Protein AF-A0A485KEY6-F1 (afdb_monomer_lite)

InterPro domains:
  IPR029052 Metallo-dependent phosphatase-like [G3DSA:3.60.21.10] (79-170)
  IPR029052 Metallo-dependent phosphatase-like [SSF56300] (80-169)

Organism: NCBI:txid120398

Structure (mmCIF, N/CA/C/O backbone):
data_AF-A0A485KEY6-F1
#
_entry.id   AF-A0A485KEY6-F1
#
loop_
_atom_site.group_PDB
_atom_site.id
_atom_site.type_symbol
_atom_site.label_atom_id
_atom_site.label_alt_id
_atom_site.label_comp_id
_atom_site.label_asym_id
_atom_site.label_entity_id
_atom_site.label_seq_id
_atom_site.pdbx_PDB_ins_code
_atom_site.Cartn_x
_atom_site.Cartn_y
_atom_site.Cartn_z
_atom_site.occupancy
_atom_site.B_iso_or_equiv
_atom_site.auth_seq_id
_atom_site.auth_comp_id
_atom_site.auth_asym_id
_atom_site.auth_atom_id
_atom_site.pdbx_PDB_model_num
ATOM 1 N N . MET A 1 1 ? -12.165 11.960 -36.544 1.00 38.66 1 MET A N 1
ATOM 2 C CA . MET A 1 1 ? -10.891 12.466 -37.096 1.00 38.66 1 MET A CA 1
ATOM 3 C C . MET A 1 1 ? -9.762 11.713 -36.400 1.00 38.66 1 MET A C 1
ATOM 5 O O . MET A 1 1 ? -9.573 11.901 -35.207 1.00 38.66 1 MET A O 1
ATOM 9 N N . ARG A 1 2 ? -9.149 10.736 -37.081 1.00 31.27 2 ARG A N 1
ATOM 10 C CA . ARG A 1 2 ? -8.095 9.862 -36.533 1.00 31.27 2 ARG A CA 1
ATOM 11 C C . ARG A 1 2 ? -6.744 10.550 -36.728 1.00 31.27 2 ARG A C 1
ATOM 13 O O . ARG A 1 2 ? -6.388 10.830 -37.866 1.00 31.27 2 ARG A O 1
ATOM 20 N N . VAL A 1 3 ? -6.021 10.813 -35.644 1.00 33.34 3 VAL A N 1
ATOM 21 C CA . VAL A 1 3 ? -4.638 11.306 -35.698 1.00 33.34 3 VAL A CA 1
ATOM 22 C C . VAL A 1 3 ? -3.718 10.094 -35.591 1.00 33.34 3 VAL A C 1
ATOM 24 O O . VAL A 1 3 ? -3.725 9.396 -34.580 1.00 33.34 3 VAL A O 1
ATOM 27 N N . ILE A 1 4 ? -2.987 9.813 -36.668 1.00 35.94 4 ILE A N 1
ATOM 28 C CA . ILE A 1 4 ? -1.955 8.778 -36.735 1.00 35.94 4 ILE A CA 1
ATOM 29 C C . ILE A 1 4 ? -0.621 9.480 -36.471 1.00 35.94 4 ILE A C 1
ATOM 31 O O . ILE A 1 4 ? -0.259 10.401 -37.198 1.00 35.94 4 ILE A O 1
ATOM 35 N N . VAL A 1 5 ? 0.083 9.073 -35.417 1.00 33.62 5 VAL A N 1
ATOM 36 C CA . VAL A 1 5 ? 1.433 9.556 -35.092 1.00 33.62 5 VAL A CA 1
ATOM 37 C C . VAL A 1 5 ? 2.441 8.680 -35.844 1.00 33.62 5 VAL A C 1
ATOM 39 O O . VAL A 1 5 ? 2.410 7.463 -35.650 1.00 33.62 5 VAL A O 1
ATOM 42 N N . PRO A 1 6 ? 3.332 9.228 -36.691 1.00 37.59 6 PRO A N 1
ATOM 43 C CA . PRO A 1 6 ? 4.394 8.434 -37.283 1.00 37.59 6 PRO A CA 1
ATOM 44 C C . PRO A 1 6 ? 5.534 8.287 -36.269 1.00 37.59 6 PRO A C 1
ATOM 46 O O . PRO A 1 6 ? 6.196 9.257 -35.904 1.00 37.59 6 PRO A O 1
ATOM 49 N N . VAL A 1 7 ? 5.768 7.057 -35.815 1.00 35.97 7 VAL A N 1
ATOM 50 C CA . VAL A 1 7 ? 7.022 6.671 -35.162 1.00 35.97 7 VAL A CA 1
ATOM 51 C C . VAL A 1 7 ? 8.052 6.497 -36.275 1.00 35.97 7 VAL A C 1
ATOM 53 O O . VAL A 1 7 ? 8.013 5.516 -37.014 1.00 35.97 7 VAL A O 1
ATOM 56 N N . VAL A 1 8 ? 8.946 7.471 -36.436 1.00 33.50 8 VAL A N 1
ATOM 57 C CA . VAL A 1 8 ? 10.099 7.338 -37.331 1.00 33.50 8 VAL A CA 1
ATOM 58 C C . VAL A 1 8 ? 11.173 6.552 -36.583 1.00 33.50 8 VAL A C 1
ATOM 60 O O . VAL A 1 8 ? 11.850 7.079 -35.705 1.00 33.50 8 VAL A O 1
ATOM 63 N N . ALA A 1 9 ? 11.303 5.270 -36.917 1.00 33.88 9 ALA A N 1
ATOM 64 C CA . ALA A 1 9 ? 12.455 4.464 -36.546 1.00 33.88 9 ALA A CA 1
ATOM 65 C C . ALA A 1 9 ? 13.650 4.892 -37.414 1.00 33.88 9 ALA A C 1
ATOM 67 O O . ALA A 1 9 ? 13.646 4.679 -38.625 1.00 33.88 9 ALA A O 1
ATOM 68 N N . LEU A 1 10 ? 14.664 5.514 -36.807 1.00 30.89 10 LEU A N 1
ATOM 69 C CA . LEU A 1 10 ? 15.932 5.790 -37.477 1.00 30.89 10 LEU A CA 1
ATOM 70 C C . LEU A 1 10 ? 16.819 4.539 -37.383 1.00 30.89 10 LEU A C 1
ATOM 72 O O . LEU A 1 10 ? 17.448 4.277 -36.360 1.00 30.89 10 LEU A O 1
ATOM 76 N N . THR A 1 11 ? 16.863 3.745 -38.448 1.00 31.97 11 THR A N 1
ATOM 77 C CA . THR A 1 11 ? 17.880 2.702 -38.622 1.00 31.97 11 THR A CA 1
ATOM 78 C C . THR A 1 11 ? 19.147 3.341 -39.181 1.00 31.97 11 THR A C 1
ATOM 80 O O . THR A 1 11 ? 19.164 3.771 -40.334 1.00 31.97 11 THR A O 1
ATOM 83 N N . VAL A 1 12 ? 20.215 3.405 -38.387 1.00 35.81 12 VAL A N 1
ATOM 84 C CA . VAL A 1 12 ? 21.521 3.898 -38.845 1.00 35.81 12 VAL A CA 1
ATOM 85 C C . VAL A 1 12 ? 22.292 2.719 -39.445 1.00 35.81 12 VAL A C 1
ATOM 87 O O . VAL A 1 12 ? 22.725 1.828 -38.723 1.00 35.81 12 VAL A O 1
ATOM 90 N N . HIS A 1 13 ? 22.422 2.681 -40.770 1.00 37.69 13 HIS A N 1
ATOM 91 C CA . HIS A 1 13 ? 23.325 1.777 -41.492 1.00 37.69 13 HIS A CA 1
ATOM 92 C C . HIS A 1 13 ? 24.193 2.610 -42.438 1.00 37.69 13 HIS A C 1
ATOM 94 O O . HIS A 1 13 ? 23.788 2.877 -43.564 1.00 37.69 13 HIS A O 1
ATOM 100 N N . ALA A 1 14 ? 25.366 3.036 -41.963 1.00 33.25 14 ALA A N 1
ATOM 101 C CA . ALA A 1 14 ? 26.540 3.376 -42.773 1.00 33.25 14 ALA A CA 1
ATOM 102 C C . ALA A 1 14 ? 27.702 3.736 -41.833 1.00 33.25 14 ALA A C 1
ATOM 104 O O . ALA A 1 14 ? 27.775 4.852 -41.326 1.00 33.25 14 ALA A O 1
ATOM 105 N N . ALA A 1 15 ? 28.620 2.799 -41.593 1.00 37.09 15 ALA A N 1
ATOM 106 C CA . ALA A 1 15 ? 29.909 3.115 -40.987 1.00 37.09 15 ALA A CA 1
ATOM 107 C C . ALA A 1 15 ? 30.869 3.561 -42.101 1.00 37.09 15 ALA A C 1
ATOM 109 O O . ALA A 1 15 ? 31.624 2.759 -42.644 1.00 37.09 15 ALA A O 1
ATOM 110 N N . ALA A 1 16 ? 30.806 4.838 -42.477 1.00 38.72 16 ALA A N 1
ATOM 111 C CA . ALA A 1 16 ? 31.926 5.489 -43.146 1.00 38.72 16 ALA A CA 1
ATOM 112 C C . ALA A 1 16 ? 32.884 5.955 -42.044 1.00 38.72 16 ALA A C 1
ATOM 114 O O . ALA A 1 16 ? 32.544 6.841 -41.261 1.00 38.72 16 ALA A O 1
ATOM 115 N N . ALA A 1 17 ? 34.051 5.320 -41.940 1.00 37.69 17 ALA A N 1
ATOM 116 C CA . ALA A 1 17 ? 35.111 5.777 -41.052 1.00 37.69 17 ALA A CA 1
ATOM 117 C C . ALA A 1 17 ? 35.670 7.094 -41.613 1.00 37.69 17 ALA A C 1
ATOM 119 O O . ALA A 1 17 ? 36.508 7.096 -42.511 1.00 37.69 17 ALA A O 1
ATOM 120 N N . PHE A 1 18 ? 35.142 8.216 -41.127 1.00 40.97 18 PHE A N 1
ATOM 121 C CA . PHE A 1 18 ? 35.747 9.523 -41.335 1.00 40.97 18 PHE A CA 1
ATOM 122 C C . PHE A 1 18 ? 37.001 9.599 -40.467 1.00 40.97 18 PHE A C 1
ATOM 124 O O . PHE A 1 18 ? 36.911 9.497 -39.243 1.00 40.97 18 PHE A O 1
ATOM 131 N N . ASP A 1 19 ? 38.166 9.750 -41.103 1.00 44.72 19 ASP A N 1
ATOM 132 C CA . ASP A 1 19 ? 39.376 10.118 -40.381 1.00 44.72 19 ASP A CA 1
ATOM 133 C C . ASP A 1 19 ? 39.169 11.525 -39.826 1.00 44.72 19 ASP A C 1
ATOM 135 O O . ASP A 1 19 ? 38.934 12.499 -40.534 1.00 44.72 19 ASP A O 1
ATOM 139 N N . LEU A 1 20 ? 39.149 11.570 -38.513 1.00 47.19 20 LEU A N 1
ATOM 140 C CA . LEU A 1 20 ? 38.736 12.681 -37.686 1.00 47.19 20 LEU A CA 1
ATOM 141 C C . LEU A 1 20 ? 39.966 13.533 -37.287 1.00 47.19 20 LEU A C 1
ATOM 143 O O . LEU A 1 20 ? 39.816 14.629 -36.756 1.00 47.19 20 LEU A O 1
ATOM 147 N N . SER A 1 21 ? 41.182 13.065 -37.617 1.00 52.56 21 SER A N 1
ATOM 148 C CA . SER A 1 21 ? 42.469 13.727 -37.342 1.00 52.56 21 SER A CA 1
ATOM 149 C C . SER A 1 21 ? 42.831 14.867 -38.308 1.00 52.56 21 SER A C 1
ATOM 151 O O . SER A 1 21 ? 43.762 15.628 -38.054 1.00 52.56 21 SER A O 1
ATOM 153 N N . ILE A 1 22 ? 42.084 15.009 -39.407 1.00 55.88 22 ILE A N 1
ATOM 154 C CA . ILE A 1 22 ? 42.258 16.049 -40.442 1.00 55.88 22 ILE A CA 1
ATOM 155 C C . ILE A 1 22 ? 41.456 17.325 -40.155 1.00 55.88 22 ILE A C 1
ATOM 157 O O . ILE A 1 22 ? 41.561 18.307 -40.893 1.00 55.88 22 ILE A O 1
ATOM 161 N N . LEU A 1 23 ? 40.642 17.326 -39.100 1.00 52.72 23 LEU A N 1
ATOM 162 C CA . LEU A 1 23 ? 39.877 18.495 -38.690 1.00 52.72 23 LEU A CA 1
ATOM 163 C C . LEU A 1 23 ? 40.755 19.396 -37.804 1.00 52.72 23 LEU A C 1
ATOM 165 O O . LEU A 1 23 ? 41.418 18.898 -36.898 1.00 52.72 23 LEU A O 1
ATOM 169 N N . PRO A 1 24 ? 40.765 20.726 -38.014 1.00 53.03 24 PRO A N 1
ATOM 170 C CA . PRO A 1 24 ? 41.607 21.663 -37.260 1.00 53.03 24 PRO A CA 1
ATOM 171 C C . PRO A 1 24 ? 41.117 21.910 -35.818 1.00 53.03 24 PRO A C 1
ATOM 173 O O . PRO A 1 24 ? 41.451 22.929 -35.216 1.00 53.03 24 PRO A O 1
ATOM 176 N N . PHE A 1 25 ? 40.296 21.013 -35.273 1.00 55.03 25 PHE A N 1
ATOM 177 C CA . PHE A 1 25 ? 39.712 21.088 -33.940 1.00 55.03 25 PHE A CA 1
ATOM 178 C C . PHE A 1 25 ? 39.731 19.701 -33.291 1.00 55.03 25 PHE A C 1
ATOM 180 O O . PHE A 1 25 ? 39.456 18.701 -33.953 1.00 55.03 25 PHE A O 1
ATOM 187 N N . ASP A 1 26 ? 40.048 19.639 -31.996 1.00 61.09 26 ASP A N 1
ATOM 188 C CA . ASP A 1 26 ? 39.994 18.390 -31.240 1.00 61.09 26 ASP A CA 1
ATOM 189 C C . ASP A 1 26 ? 38.529 17.954 -31.091 1.00 61.09 26 ASP A C 1
ATOM 191 O O . ASP A 1 26 ? 37.652 18.705 -30.658 1.00 61.09 26 ASP A O 1
ATOM 195 N N . ILE A 1 27 ? 38.238 16.715 -31.463 1.00 57.12 27 ILE A N 1
ATOM 196 C CA . ILE A 1 27 ? 36.904 16.126 -31.316 1.00 57.12 27 ILE A CA 1
ATOM 197 C C . ILE A 1 27 ? 36.515 15.966 -29.864 1.00 57.12 27 ILE A C 1
ATOM 199 O O . ILE A 1 27 ? 35.332 16.080 -29.550 1.00 57.12 27 ILE A O 1
ATOM 203 N N . ASN A 1 28 ? 37.484 15.765 -28.975 1.00 56.78 28 ASN A N 1
ATOM 204 C CA . ASN A 1 28 ? 37.214 15.763 -27.549 1.00 56.78 28 ASN A CA 1
ATOM 205 C C . ASN A 1 28 ? 36.718 17.137 -27.097 1.00 56.78 28 ASN A C 1
ATOM 207 O O . ASN A 1 28 ? 35.814 17.191 -26.272 1.00 56.78 28 ASN A O 1
ATOM 211 N N . ASP A 1 29 ? 37.199 18.237 -27.683 1.00 62.00 29 ASP A N 1
ATOM 212 C CA . ASP A 1 29 ? 36.701 19.579 -27.366 1.00 62.00 29 ASP A CA 1
ATOM 213 C C . ASP A 1 29 ? 35.281 19.803 -27.885 1.00 62.00 29 ASP A C 1
ATOM 215 O O . ASP A 1 29 ? 34.453 20.371 -27.175 1.00 62.00 29 ASP A O 1
ATOM 219 N N . VAL A 1 30 ? 34.948 19.306 -29.080 1.00 59.41 30 VAL A N 1
ATOM 220 C CA . VAL A 1 30 ? 33.576 19.381 -29.614 1.00 59.41 30 VAL A CA 1
ATOM 221 C C . VAL A 1 30 ? 32.618 18.514 -28.799 1.00 59.41 30 VAL A C 1
ATOM 223 O O . VAL A 1 30 ? 31.515 18.954 -28.481 1.00 59.41 30 VAL A O 1
ATOM 226 N N . VAL A 1 31 ? 33.036 17.308 -28.414 1.00 58.28 31 VAL A N 1
ATOM 227 C CA . VAL A 1 31 ? 32.249 16.398 -27.572 1.00 58.28 31 VAL A CA 1
ATOM 228 C C . VAL A 1 31 ? 32.076 16.972 -26.167 1.00 58.28 31 VAL A C 1
ATOM 230 O O . VAL A 1 31 ? 30.961 16.970 -25.654 1.00 58.28 31 VAL A O 1
ATOM 233 N N . ASN A 1 32 ? 33.126 17.535 -25.565 1.00 62.12 32 ASN A N 1
ATOM 234 C CA . ASN A 1 32 ? 33.062 18.172 -24.248 1.00 62.12 32 ASN A CA 1
ATOM 235 C C . ASN A 1 32 ? 32.242 19.468 -24.276 1.00 62.12 32 ASN A C 1
ATOM 237 O O . ASN A 1 32 ? 31.491 19.741 -23.338 1.00 62.12 32 ASN A O 1
ATOM 241 N N . TRP A 1 33 ? 32.332 20.253 -25.352 1.00 61.84 33 TRP A N 1
ATOM 242 C CA . TRP A 1 33 ? 31.506 21.442 -25.552 1.00 61.84 33 TRP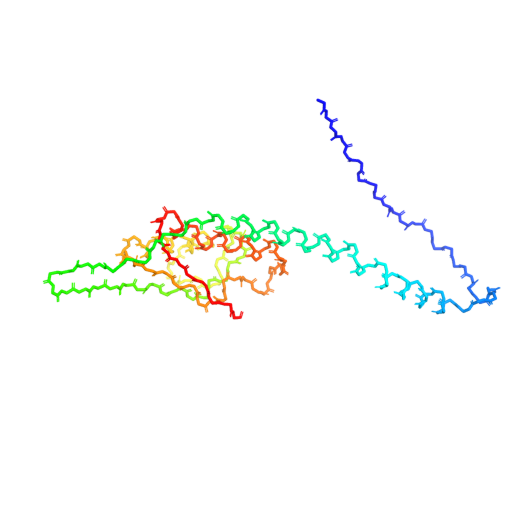 A CA 1
ATOM 243 C C . TRP A 1 33 ? 30.036 21.074 -25.749 1.00 61.84 33 TRP A C 1
ATOM 245 O O . TRP A 1 33 ? 29.181 21.682 -25.110 1.00 61.84 33 TRP A O 1
ATOM 255 N N . LEU A 1 34 ? 29.735 20.051 -26.555 1.00 57.41 34 LEU A N 1
ATOM 256 C CA . LEU A 1 34 ? 28.377 19.529 -26.714 1.00 57.41 34 LEU A CA 1
ATOM 257 C C . LEU A 1 34 ? 27.854 18.987 -25.382 1.00 57.41 34 LEU A C 1
ATOM 259 O O . LEU A 1 34 ? 26.786 19.409 -24.955 1.00 57.41 34 LEU A O 1
ATOM 263 N N . ALA A 1 35 ? 28.609 18.147 -24.674 1.00 57.94 35 ALA A N 1
ATOM 264 C CA . ALA A 1 35 ? 28.226 17.632 -23.359 1.00 57.94 35 ALA A CA 1
ATOM 265 C C . ALA A 1 35 ? 27.982 18.768 -22.347 1.00 57.94 35 ALA A C 1
ATOM 267 O O . ALA A 1 35 ? 26.980 18.762 -21.634 1.00 57.94 35 ALA A O 1
ATOM 268 N N . GLY A 1 36 ? 28.839 19.792 -22.331 1.00 60.84 36 GLY A N 1
ATOM 269 C CA . GLY A 1 36 ? 28.680 20.978 -21.487 1.00 60.84 36 GLY A CA 1
ATOM 270 C C . GLY A 1 36 ? 27.517 21.889 -21.901 1.00 60.84 36 GLY A C 1
ATOM 271 O O . GLY A 1 36 ? 26.900 22.522 -21.043 1.00 60.84 36 GLY A O 1
ATOM 272 N N . ALA A 1 37 ? 27.192 21.960 -23.193 1.00 60.12 37 ALA A N 1
ATOM 273 C CA . ALA A 1 37 ? 26.069 22.729 -23.725 1.00 60.12 37 ALA A CA 1
ATOM 274 C C . ALA A 1 37 ? 24.729 22.018 -23.487 1.00 60.12 37 ALA A C 1
ATOM 276 O O . ALA A 1 37 ? 23.782 22.671 -23.050 1.00 60.12 37 ALA A O 1
ATOM 277 N N . PHE A 1 38 ? 24.665 20.694 -23.673 1.00 54.41 38 PHE A N 1
ATOM 278 C CA . PHE A 1 38 ? 23.521 19.862 -23.289 1.00 54.41 38 PHE A CA 1
ATOM 279 C C . PHE A 1 38 ? 23.292 19.935 -21.780 1.00 54.41 38 PHE A C 1
ATOM 281 O O . PHE A 1 38 ? 22.189 20.271 -21.361 1.00 54.41 38 PHE A O 1
ATOM 288 N N . HIS A 1 39 ? 24.345 19.825 -20.962 1.00 53.94 39 HIS A N 1
ATOM 289 C CA . HIS A 1 39 ? 24.223 19.981 -19.512 1.00 53.94 39 HIS A CA 1
ATOM 290 C C . HIS A 1 39 ? 23.667 21.360 -19.105 1.00 53.94 39 HIS A C 1
ATOM 292 O O . HIS A 1 39 ? 22.917 21.452 -18.137 1.00 53.94 39 HIS A O 1
ATOM 298 N N . LYS A 1 40 ? 23.976 22.435 -19.845 1.00 55.06 40 LYS A N 1
ATOM 299 C CA . LYS A 1 40 ? 23.473 23.795 -19.565 1.00 55.06 40 LYS A CA 1
ATOM 300 C C . LYS A 1 40 ? 22.057 24.060 -20.094 1.00 55.06 40 LYS A C 1
ATOM 302 O O . LYS A 1 40 ? 21.324 24.816 -19.456 1.00 55.06 40 LYS A O 1
ATOM 307 N N . LEU A 1 41 ? 21.661 23.469 -21.224 1.00 53.38 41 LEU A N 1
ATOM 308 C CA . LEU A 1 41 ? 20.317 23.640 -21.801 1.00 53.38 41 LEU A CA 1
ATOM 309 C C . LEU A 1 41 ? 19.272 22.703 -21.173 1.00 53.38 41 LEU A C 1
ATOM 311 O O . LEU A 1 41 ? 18.102 23.073 -21.077 1.00 53.38 41 LEU A O 1
ATOM 315 N N . GLU A 1 42 ? 19.683 21.520 -20.712 1.00 53.84 42 GLU A N 1
ATOM 316 C CA . GLU A 1 42 ? 18.805 20.513 -20.100 1.00 53.84 42 GLU A CA 1
ATOM 317 C C . GLU A 1 42 ? 18.330 20.882 -18.683 1.00 53.84 42 GLU A C 1
ATOM 319 O O . GLU A 1 42 ? 17.450 20.222 -18.143 1.00 53.84 42 GLU A O 1
ATOM 324 N N . LEU A 1 43 ? 18.829 21.960 -18.070 1.00 59.25 43 LEU A N 1
ATOM 325 C CA . LEU A 1 43 ? 18.570 22.243 -16.652 1.00 59.25 43 LEU A CA 1
ATOM 326 C C . LEU A 1 43 ? 17.443 23.242 -16.321 1.00 59.25 43 LEU A C 1
ATOM 328 O O . LEU A 1 43 ? 16.885 23.121 -15.238 1.00 59.25 43 LEU A O 1
ATOM 332 N N . PRO A 1 44 ? 17.032 24.215 -17.153 1.00 66.19 44 PRO A N 1
ATOM 333 C CA . PRO A 1 44 ? 15.930 25.106 -16.756 1.00 66.19 44 PRO A CA 1
ATOM 334 C C . PRO A 1 44 ? 14.561 24.622 -17.240 1.00 66.19 44 PRO A C 1
ATOM 336 O O . PRO A 1 44 ? 13.597 24.597 -16.481 1.00 66.19 44 PRO A O 1
ATOM 339 N N . VAL A 1 45 ? 14.450 24.243 -18.516 1.00 74.69 45 VAL A N 1
ATOM 340 C CA . VAL A 1 45 ? 13.153 23.935 -19.147 1.00 74.69 45 VAL A CA 1
ATOM 341 C C . VAL A 1 45 ? 12.598 22.604 -18.644 1.00 74.69 45 VAL A C 1
ATOM 343 O O . VAL A 1 45 ? 11.416 22.521 -18.313 1.00 74.69 45 VAL A O 1
ATOM 346 N N . ILE A 1 46 ? 13.455 21.586 -18.533 1.00 71.56 46 ILE A N 1
ATOM 347 C CA . ILE A 1 46 ? 13.078 20.264 -18.019 1.00 71.56 46 ILE A CA 1
ATOM 348 C C . ILE A 1 46 ? 12.701 20.363 -16.538 1.00 71.56 46 ILE A C 1
ATOM 350 O O . ILE A 1 46 ? 11.640 19.874 -16.159 1.00 71.56 46 ILE A O 1
ATOM 354 N N . ASN A 1 47 ? 13.490 21.069 -15.722 1.00 76.31 47 ASN A N 1
ATOM 355 C CA . ASN A 1 47 ? 13.169 21.268 -14.305 1.00 76.31 47 ASN A CA 1
ATOM 356 C C . ASN A 1 47 ? 11.862 22.047 -14.116 1.00 76.31 47 ASN A C 1
ATOM 358 O O . ASN A 1 47 ? 11.006 21.609 -13.357 1.00 76.31 47 ASN A O 1
ATOM 362 N N . ASN A 1 48 ? 11.633 23.121 -14.879 1.00 80.31 48 ASN A N 1
ATOM 363 C CA . ASN A 1 48 ? 10.361 23.849 -14.838 1.00 80.31 48 ASN A CA 1
ATOM 364 C C . ASN A 1 48 ? 9.166 22.967 -15.239 1.00 80.31 48 ASN A C 1
ATOM 366 O O . ASN A 1 48 ? 8.081 23.085 -14.664 1.00 80.31 48 ASN A O 1
ATOM 370 N N . TYR A 1 49 ? 9.347 22.078 -16.219 1.00 77.06 49 TYR A N 1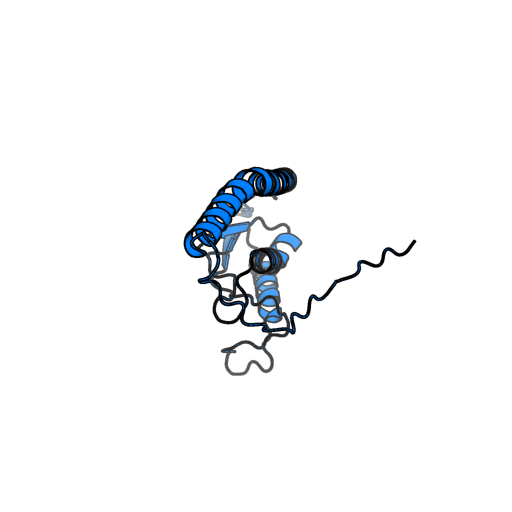
ATOM 371 C CA . TYR A 1 49 ? 8.314 21.127 -16.621 1.00 77.06 49 TYR A CA 1
ATOM 372 C C . TYR A 1 49 ? 8.032 20.093 -15.522 1.00 77.06 49 TYR A C 1
ATOM 374 O O . TYR A 1 49 ? 6.866 19.862 -15.188 1.00 77.06 49 TYR A O 1
ATOM 382 N N . ILE A 1 50 ? 9.079 19.505 -14.934 1.00 76.50 50 ILE A N 1
ATOM 383 C CA . ILE A 1 50 ? 8.972 18.553 -13.820 1.00 76.50 50 ILE A CA 1
ATOM 384 C C . ILE A 1 50 ? 8.283 19.220 -12.628 1.00 76.50 50 ILE A C 1
ATOM 386 O O . ILE A 1 50 ? 7.281 18.698 -12.143 1.00 76.50 50 ILE A O 1
ATOM 390 N N . ASP A 1 51 ? 8.731 20.406 -12.221 1.00 83.25 51 ASP A N 1
ATOM 391 C CA . ASP A 1 51 ? 8.139 21.174 -11.124 1.00 83.25 51 ASP A CA 1
ATOM 392 C C . ASP A 1 51 ? 6.665 21.482 -11.378 1.00 83.25 51 ASP A C 1
ATOM 394 O O . ASP A 1 51 ? 5.836 21.367 -10.474 1.00 83.25 51 ASP A O 1
ATOM 398 N N . GLY A 1 52 ? 6.311 21.843 -12.615 1.00 84.44 52 GLY A N 1
ATOM 399 C CA . GLY A 1 52 ? 4.924 22.056 -13.015 1.00 84.44 52 GLY A CA 1
ATOM 400 C C . GLY A 1 52 ? 4.073 20.796 -12.842 1.00 84.44 52 GLY A C 1
ATOM 401 O O . GLY A 1 52 ? 2.973 20.862 -12.288 1.00 84.44 52 GLY A O 1
ATOM 402 N N . LYS A 1 53 ? 4.588 19.633 -13.261 1.00 80.50 53 LYS A N 1
ATOM 403 C CA . LYS A 1 53 ? 3.904 18.339 -13.106 1.00 80.50 53 LYS A CA 1
ATOM 404 C C . LYS A 1 53 ? 3.780 17.919 -11.645 1.00 80.50 53 LYS A C 1
ATOM 406 O O . LYS A 1 53 ? 2.695 17.506 -11.237 1.00 80.50 53 LYS A O 1
ATOM 411 N N . VAL A 1 54 ? 4.841 18.074 -10.855 1.00 80.38 54 VAL A N 1
ATOM 412 C CA . VAL A 1 54 ? 4.838 17.768 -9.418 1.00 80.38 54 VAL A CA 1
ATOM 413 C C . VAL A 1 54 ? 3.859 18.680 -8.685 1.00 80.38 54 VAL A C 1
ATOM 415 O O . VAL A 1 54 ? 3.013 18.184 -7.947 1.00 80.38 54 VAL A O 1
ATOM 418 N N . LYS A 1 55 ? 3.883 19.996 -8.931 1.00 87.31 55 LYS A N 1
ATOM 419 C CA . LYS A 1 55 ? 2.923 20.939 -8.331 1.00 87.31 55 LYS A CA 1
ATOM 420 C C . LYS A 1 55 ? 1.483 20.588 -8.686 1.00 87.31 55 LYS A C 1
ATOM 422 O O . LYS A 1 55 ? 0.636 20.591 -7.799 1.00 87.31 55 LYS A O 1
ATOM 427 N N . ALA A 1 56 ? 1.203 20.248 -9.944 1.00 83.62 56 ALA A N 1
ATOM 428 C CA . ALA A 1 56 ? -0.131 19.811 -10.349 1.00 83.62 56 ALA A CA 1
ATOM 429 C C . ALA A 1 56 ? -0.564 18.537 -9.599 1.00 83.62 56 ALA A C 1
ATOM 431 O O . ALA A 1 56 ? -1.661 18.496 -9.046 1.00 83.62 56 ALA A O 1
ATOM 432 N N . ALA A 1 57 ? 0.314 17.534 -9.502 1.00 76.75 57 ALA A N 1
ATOM 433 C CA . ALA A 1 57 ? 0.043 16.310 -8.749 1.00 76.75 57 ALA A CA 1
ATOM 434 C C . ALA A 1 57 ? -0.174 16.577 -7.246 1.00 76.75 57 ALA A C 1
ATOM 436 O O . ALA A 1 57 ? -1.078 15.995 -6.644 1.00 76.75 57 ALA A O 1
ATOM 437 N N . LEU A 1 58 ? 0.598 17.487 -6.642 1.00 80.00 58 LEU A N 1
ATOM 438 C CA . LEU A 1 58 ? 0.429 17.910 -5.248 1.00 80.00 58 LEU A CA 1
ATOM 439 C C . LEU A 1 58 ? -0.911 18.621 -5.028 1.00 80.00 58 LEU A C 1
ATOM 441 O O . LEU A 1 58 ? -1.579 18.350 -4.033 1.00 80.00 58 LEU A O 1
ATOM 445 N N . VAL A 1 59 ? -1.332 19.485 -5.957 1.00 89.62 59 VAL A N 1
ATOM 446 C CA . VAL A 1 59 ? -2.637 20.165 -5.901 1.00 89.62 59 VAL A CA 1
ATOM 447 C C . VAL A 1 59 ? -3.783 19.159 -5.975 1.00 89.62 59 VAL A C 1
ATOM 449 O O . VAL A 1 59 ? -4.715 19.252 -5.178 1.00 89.62 59 VAL A O 1
ATOM 452 N N . GLU A 1 60 ? -3.721 18.175 -6.874 1.00 82.88 60 GLU A N 1
ATOM 453 C CA . GLU A 1 60 ? -4.738 17.116 -6.926 1.00 82.88 60 GLU A CA 1
ATOM 454 C C . GLU A 1 60 ? -4.714 16.248 -5.661 1.00 82.88 60 GLU A C 1
ATOM 456 O O . GLU A 1 60 ? -5.762 15.969 -5.079 1.00 82.88 60 GLU A O 1
ATOM 461 N N . THR A 1 61 ? -3.525 15.906 -5.160 1.00 79.56 61 THR A N 1
ATOM 462 C CA . THR A 1 61 ? -3.363 15.145 -3.910 1.00 79.56 61 THR A CA 1
ATOM 463 C C . THR A 1 61 ? -3.932 15.898 -2.705 1.00 79.56 61 THR A C 1
ATOM 465 O O . THR A 1 61 ? -4.540 15.289 -1.826 1.00 79.56 61 THR A O 1
ATOM 468 N N . ALA A 1 62 ? -3.792 17.225 -2.658 1.00 84.00 62 ALA A N 1
ATOM 469 C CA . ALA A 1 62 ? -4.336 18.059 -1.587 1.00 84.00 62 ALA A CA 1
ATOM 470 C C . ALA A 1 62 ? -5.876 18.073 -1.558 1.00 84.00 62 ALA A C 1
ATOM 472 O O . ALA A 1 62 ? -6.466 18.320 -0.507 1.00 84.00 62 ALA A O 1
ATOM 473 N N . LYS A 1 63 ? -6.540 17.768 -2.683 1.00 86.50 63 LYS A N 1
ATOM 474 C CA . LYS A 1 63 ? -8.005 17.624 -2.748 1.00 86.50 63 LYS A CA 1
ATOM 475 C C . LYS A 1 63 ? -8.494 16.284 -2.194 1.00 86.50 63 LYS A C 1
ATOM 477 O O . LYS A 1 63 ? -9.692 16.145 -1.936 1.00 86.50 63 LYS A O 1
ATOM 482 N N . ILE A 1 64 ? -7.608 15.300 -2.010 1.00 80.56 64 ILE A N 1
ATOM 483 C CA . ILE A 1 64 ? -7.973 13.976 -1.499 1.00 80.56 64 ILE A CA 1
ATOM 484 C C . ILE A 1 64 ? -8.448 14.113 -0.051 1.00 80.56 64 ILE A C 1
ATOM 486 O O . ILE A 1 64 ? -7.667 14.352 0.873 1.00 80.56 64 ILE A O 1
ATOM 490 N N . LYS A 1 65 ? -9.751 13.911 0.161 1.00 81.94 65 LYS A N 1
ATOM 491 C CA . LYS A 1 65 ? -10.337 13.824 1.499 1.00 81.94 65 LYS A CA 1
ATOM 492 C C . LYS A 1 65 ? -10.042 12.450 2.087 1.00 81.94 65 LYS A C 1
ATOM 494 O O . LYS A 1 65 ? -10.667 11.463 1.710 1.00 81.94 65 LYS A O 1
ATOM 499 N N . ARG A 1 66 ? -9.095 12.392 3.023 1.00 77.44 66 ARG A N 1
ATOM 500 C CA . ARG A 1 66 ? -8.812 11.176 3.794 1.00 77.44 66 ARG A CA 1
ATOM 501 C C . ARG A 1 66 ? -9.864 10.997 4.887 1.00 77.44 66 ARG A C 1
ATOM 503 O O . ARG A 1 66 ? -10.282 11.973 5.510 1.00 77.44 66 ARG A O 1
ATOM 510 N N . ALA A 1 67 ? -10.293 9.757 5.114 1.00 81.94 67 ALA A N 1
ATOM 511 C CA . ALA A 1 67 ? -11.183 9.446 6.224 1.00 81.94 67 ALA A CA 1
ATOM 512 C C . ALA A 1 67 ? -10.497 9.822 7.555 1.00 81.94 67 ALA A C 1
ATOM 514 O O . ALA A 1 67 ? -9.307 9.542 7.722 1.00 81.94 67 ALA A O 1
ATOM 515 N N . PRO A 1 68 ? -11.201 10.481 8.493 1.00 86.12 68 PRO A N 1
ATOM 516 C CA . PRO A 1 68 ? -10.613 10.844 9.774 1.00 86.12 68 PRO A CA 1
ATOM 517 C C . PRO A 1 68 ? -10.342 9.587 10.604 1.00 86.12 68 PRO A C 1
ATOM 519 O O . PRO A 1 68 ? -11.119 8.630 10.562 1.00 86.12 68 PRO A O 1
ATOM 522 N N . LEU A 1 69 ? -9.275 9.615 11.404 1.00 89.94 69 LEU A N 1
ATOM 523 C CA . LEU A 1 69 ? -9.022 8.576 12.398 1.00 89.94 69 LEU A CA 1
ATOM 524 C C . LEU A 1 69 ? -10.121 8.631 13.462 1.00 89.94 69 LEU A C 1
ATOM 526 O O . LEU A 1 69 ? -10.382 9.686 14.045 1.00 89.94 69 LEU A O 1
ATOM 530 N N . LYS A 1 70 ? -10.782 7.498 13.698 1.00 89.81 70 LYS A N 1
ATOM 531 C CA . LYS A 1 70 ? -11.850 7.374 14.691 1.00 89.81 70 LYS A CA 1
ATOM 532 C C . LYS A 1 70 ? -11.504 6.266 15.669 1.00 89.81 70 LYS A C 1
ATOM 534 O O . LYS A 1 70 ? -11.192 5.154 15.266 1.00 89.81 70 LYS A O 1
ATOM 539 N N . VAL A 1 71 ? -11.598 6.576 16.955 1.00 92.94 71 VAL A N 1
ATOM 540 C CA . VAL A 1 71 ? -11.482 5.584 18.024 1.00 92.94 71 VAL A CA 1
ATOM 541 C C . VAL A 1 71 ? -12.842 4.932 18.245 1.00 92.94 71 VAL A C 1
ATOM 543 O O . VAL A 1 71 ? -13.858 5.628 18.329 1.00 92.94 71 VAL A O 1
ATOM 546 N N . ARG A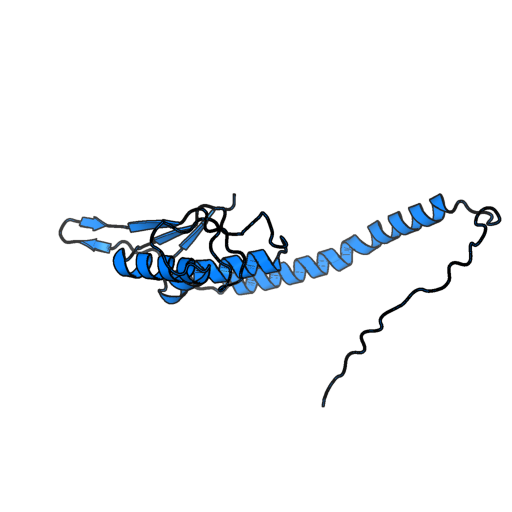 1 72 ? -12.877 3.600 18.346 1.00 91.94 72 ARG A N 1
ATOM 547 C CA . ARG A 1 72 ? -14.111 2.864 18.638 1.00 91.94 72 ARG A CA 1
ATOM 548 C C . ARG A 1 72 ? -14.392 2.897 20.131 1.00 91.94 72 ARG A C 1
ATOM 550 O O . ARG A 1 72 ? -13.514 2.621 20.943 1.00 91.94 72 ARG A O 1
ATOM 557 N N . GLN A 1 73 ? -15.636 3.192 20.486 1.00 94.38 73 GLN A N 1
ATOM 558 C CA . GLN A 1 73 ? -16.117 3.036 21.854 1.00 94.38 73 GLN A CA 1
ATOM 559 C C . GLN A 1 73 ? -16.579 1.591 22.073 1.00 94.38 73 GLN A C 1
ATOM 561 O O . GLN A 1 73 ? -17.179 0.972 21.195 1.00 94.38 73 GLN A O 1
ATOM 566 N N . THR A 1 74 ? -16.276 1.052 23.243 1.00 90.88 74 THR A N 1
ATOM 567 C CA . THR A 1 74 ? -16.594 -0.306 23.696 1.00 90.88 74 THR A CA 1
ATOM 568 C C . THR A 1 74 ? -17.292 -0.229 25.053 1.00 90.88 74 THR A C 1
ATOM 570 O O . THR A 1 74 ? -17.286 0.819 25.697 1.00 90.88 74 THR A O 1
ATOM 573 N N . ALA A 1 75 ? -17.863 -1.340 25.522 1.00 91.75 75 ALA A N 1
ATOM 574 C CA . ALA A 1 75 ? -18.536 -1.383 26.823 1.00 91.75 75 ALA A CA 1
ATOM 575 C C . ALA A 1 75 ? -17.615 -1.023 28.008 1.00 91.75 75 ALA A C 1
ATOM 577 O O . ALA A 1 75 ? -18.099 -0.570 29.039 1.00 91.75 75 ALA A O 1
ATOM 578 N N . THR A 1 76 ? -16.299 -1.208 27.864 1.00 94.19 76 THR A N 1
ATOM 579 C CA . THR A 1 76 ? -15.307 -1.007 28.932 1.00 94.19 76 THR A CA 1
ATOM 580 C C . THR A 1 76 ? -14.366 0.173 28.677 1.00 94.19 76 THR A C 1
ATOM 582 O O . THR A 1 76 ? -13.386 0.332 29.400 1.00 94.19 76 THR A O 1
ATOM 585 N N . GLY A 1 77 ? -14.615 0.990 27.648 1.00 94.62 77 GLY A N 1
ATOM 586 C CA . GLY A 1 77 ? -13.765 2.131 27.300 1.00 94.62 77 GLY A CA 1
ATOM 587 C C . GLY A 1 77 ? -13.552 2.280 25.799 1.00 94.62 77 GLY A C 1
ATOM 588 O O . GLY A 1 77 ? -14.420 1.947 25.000 1.00 94.62 77 GLY A O 1
ATOM 589 N N . SER A 1 78 ? -12.388 2.769 25.392 1.00 95.94 78 SER A N 1
ATOM 590 C CA . SER A 1 78 ? -12.041 3.007 23.988 1.00 95.94 78 SER A CA 1
ATOM 591 C C . SER A 1 78 ? -11.061 1.959 23.458 1.00 95.94 78 SER A C 1
ATOM 593 O O . SER A 1 78 ? -10.156 1.541 24.175 1.00 95.94 78 SER A O 1
ATOM 595 N N . ALA A 1 79 ? -11.210 1.563 22.194 1.00 94.75 79 ALA A N 1
ATOM 596 C CA . ALA A 1 79 ? -10.304 0.648 21.507 1.00 94.75 79 ALA A CA 1
ATOM 597 C C . ALA A 1 79 ? -9.931 1.183 20.119 1.00 94.75 79 ALA A C 1
ATOM 599 O O . ALA A 1 79 ? -10.756 1.763 19.410 1.00 94.75 79 ALA A O 1
ATOM 600 N N . PHE A 1 80 ? -8.682 0.948 19.723 1.00 95.75 80 PHE A N 1
ATOM 601 C CA . PHE A 1 80 ? -8.160 1.296 18.408 1.00 95.75 80 PHE A CA 1
ATOM 602 C C . PHE A 1 80 ? -7.252 0.168 17.922 1.00 95.75 80 PHE A C 1
ATOM 604 O O . PHE A 1 80 ? -6.336 -0.241 18.635 1.00 95.75 80 PHE A O 1
ATOM 611 N N . ARG A 1 81 ? -7.532 -0.375 16.738 1.00 96.50 81 ARG A N 1
ATOM 612 C CA . ARG A 1 81 ? -6.790 -1.496 16.156 1.00 96.50 81 ARG A CA 1
ATOM 613 C C . ARG A 1 81 ? -5.996 -1.038 14.943 1.00 96.50 81 ARG A C 1
ATOM 615 O O . ARG A 1 81 ? -6.576 -0.541 13.982 1.00 96.50 81 ARG A O 1
ATOM 622 N N . ILE A 1 82 ? -4.694 -1.297 14.975 1.00 97.44 82 ILE A N 1
ATOM 623 C CA . ILE A 1 82 ? -3.784 -1.062 13.856 1.00 97.44 82 ILE A CA 1
ATOM 624 C C . ILE A 1 82 ? -3.433 -2.413 13.233 1.00 97.44 82 ILE A C 1
ATOM 626 O O . ILE A 1 82 ? -3.010 -3.321 13.946 1.00 97.44 82 ILE A O 1
ATOM 630 N N . LEU A 1 83 ? -3.622 -2.549 11.922 1.00 97.81 83 LEU A N 1
ATOM 631 C CA . LEU A 1 83 ? -3.119 -3.681 11.145 1.00 97.81 83 LEU A CA 1
ATOM 632 C C . LEU A 1 83 ? -1.817 -3.267 10.458 1.00 97.81 83 LEU A C 1
ATOM 634 O O . LEU A 1 83 ? -1.810 -2.346 9.645 1.00 97.81 83 LEU A O 1
ATOM 638 N N . GLN A 1 84 ? -0.725 -3.947 10.787 1.00 97.44 84 GLN A N 1
ATOM 639 C CA . GLN A 1 84 ? 0.571 -3.746 10.152 1.00 97.44 84 GLN A CA 1
ATOM 640 C C . GLN A 1 84 ? 0.762 -4.766 9.026 1.00 97.44 84 GLN A C 1
ATOM 642 O O . GLN A 1 84 ? 0.533 -5.955 9.242 1.00 97.44 84 GLN A O 1
ATOM 647 N N . ILE A 1 85 ? 1.180 -4.307 7.845 1.00 97.12 85 ILE A N 1
ATOM 648 C CA . ILE A 1 85 ? 1.410 -5.150 6.667 1.00 97.12 85 ILE A CA 1
ATOM 649 C C . ILE A 1 85 ? 2.830 -4.887 6.128 1.00 97.12 85 ILE A C 1
ATOM 651 O O . ILE A 1 85 ? 3.054 -3.868 5.469 1.00 97.12 85 ILE A O 1
ATOM 655 N N . PRO A 1 86 ? 3.798 -5.763 6.443 1.00 95.06 86 PRO A N 1
ATOM 656 C CA . PRO A 1 86 ? 5.169 -5.679 5.941 1.00 95.06 86 PRO A CA 1
ATOM 657 C C . PRO A 1 86 ? 5.352 -6.386 4.583 1.00 95.06 86 PRO A C 1
ATOM 659 O O . PRO A 1 86 ? 4.575 -7.277 4.244 1.00 95.06 86 PRO A O 1
ATOM 662 N N . ASP A 1 87 ? 6.381 -5.966 3.843 1.00 93.50 87 ASP A N 1
ATOM 663 C CA . ASP A 1 87 ? 7.165 -6.776 2.894 1.00 93.50 87 ASP A CA 1
ATOM 664 C C . ASP A 1 87 ? 6.352 -7.611 1.889 1.00 93.50 87 ASP A C 1
ATOM 666 O O . ASP A 1 87 ? 6.508 -8.826 1.769 1.00 93.50 87 ASP A O 1
ATOM 670 N N . LEU A 1 88 ? 5.436 -6.964 1.161 1.00 93.06 88 LEU A N 1
ATOM 671 C CA . LEU A 1 88 ? 4.599 -7.667 0.186 1.00 93.06 88 LEU A CA 1
ATOM 672 C C . LEU A 1 88 ? 5.341 -7.996 -1.117 1.00 93.06 88 LEU A C 1
ATOM 674 O O . LEU A 1 88 ? 5.033 -9.013 -1.723 1.00 93.06 88 LEU A O 1
ATOM 678 N N . HIS A 1 89 ? 6.288 -7.168 -1.564 1.00 94.06 89 HIS A N 1
ATOM 679 C CA . HIS A 1 89 ? 7.004 -7.357 -2.835 1.00 94.06 89 HIS A CA 1
ATOM 680 C C . HIS A 1 89 ? 6.092 -7.598 -4.061 1.00 94.06 89 HIS A C 1
ATOM 682 O O . HIS A 1 89 ? 6.204 -8.596 -4.769 1.00 94.06 89 HIS A O 1
ATOM 688 N N . PHE A 1 90 ? 5.186 -6.665 -4.365 1.00 94.19 90 PHE A N 1
ATOM 689 C CA . PHE A 1 90 ? 4.372 -6.730 -5.584 1.00 94.19 90 PHE A CA 1
ATOM 690 C C . PHE A 1 90 ? 5.211 -6.521 -6.850 1.00 94.19 90 PHE A C 1
ATOM 692 O O . PHE A 1 90 ? 5.892 -5.499 -7.007 1.00 94.19 90 PHE A O 1
ATOM 699 N N . SER A 1 91 ? 5.057 -7.436 -7.807 1.00 92.88 91 SER A N 1
ATOM 700 C CA . SER A 1 91 ? 5.584 -7.342 -9.170 1.00 92.88 91 SER A CA 1
ATOM 701 C C . SER A 1 91 ? 4.652 -6.624 -10.152 1.00 92.88 91 SER A C 1
ATOM 703 O O . SER A 1 91 ? 5.045 -6.336 -11.284 1.00 92.88 91 SER A O 1
ATOM 705 N N . ASN A 1 92 ? 3.423 -6.310 -9.723 1.00 92.25 92 ASN A N 1
ATOM 706 C CA . ASN A 1 92 ? 2.338 -5.751 -10.535 1.00 92.25 92 ASN A CA 1
ATOM 707 C C . ASN A 1 92 ? 1.871 -6.670 -11.678 1.00 92.25 92 ASN A C 1
ATOM 709 O O . ASN A 1 92 ? 1.313 -6.185 -12.680 1.00 92.25 92 ASN A O 1
ATOM 713 N N . ASN A 1 93 ? 2.072 -7.977 -11.516 1.00 92.94 93 ASN A N 1
ATOM 714 C CA . ASN A 1 93 ? 1.564 -9.028 -12.383 1.00 92.94 93 ASN A CA 1
ATOM 715 C C . ASN A 1 93 ? 0.689 -9.981 -11.546 1.00 92.94 93 ASN A C 1
ATOM 717 O O . ASN A 1 93 ? 1.223 -10.863 -10.878 1.00 92.94 93 ASN A O 1
ATOM 721 N N . PRO A 1 94 ? -0.651 -9.876 -11.622 1.00 92.56 94 PRO A N 1
ATOM 722 C CA . PRO A 1 94 ? -1.552 -10.643 -10.760 1.00 92.56 94 PRO A CA 1
ATOM 723 C C . PRO A 1 94 ? -1.459 -12.161 -10.960 1.00 92.56 94 PRO A C 1
ATOM 725 O O . PRO A 1 94 ? -1.810 -12.905 -10.052 1.00 92.56 94 PRO A O 1
ATOM 728 N N . ASN A 1 95 ? -0.968 -12.612 -12.120 1.00 93.88 95 ASN A N 1
ATOM 729 C CA . ASN A 1 95 ? -0.814 -14.028 -12.461 1.00 93.88 95 ASN A CA 1
ATOM 730 C C . ASN A 1 95 ? 0.601 -14.552 -12.166 1.00 93.88 95 ASN A C 1
ATOM 732 O O . ASN A 1 95 ? 0.939 -15.664 -12.564 1.00 93.88 95 ASN A O 1
ATOM 736 N N . LYS A 1 96 ? 1.471 -13.742 -11.548 1.00 91.94 96 LYS A N 1
ATOM 737 C CA . LYS A 1 96 ? 2.821 -14.167 -11.186 1.00 91.94 96 LYS A CA 1
ATOM 738 C C . LYS A 1 96 ? 2.736 -15.230 -10.098 1.00 91.94 96 LYS A C 1
ATOM 740 O O . LYS A 1 96 ? 2.172 -14.973 -9.038 1.00 91.94 96 LYS A O 1
ATOM 745 N N . ASP A 1 97 ? 3.320 -16.393 -10.366 1.00 91.56 97 ASP A N 1
ATOM 746 C CA . ASP A 1 97 ? 3.435 -17.462 -9.379 1.00 91.56 97 ASP A CA 1
ATOM 747 C C . ASP A 1 97 ? 4.290 -17.029 -8.186 1.00 91.56 97 ASP A C 1
ATOM 749 O O . ASP A 1 97 ? 5.335 -16.388 -8.351 1.00 91.56 97 ASP A O 1
ATOM 753 N N . CYS A 1 98 ? 3.846 -17.411 -6.991 1.00 87.88 98 CYS A N 1
ATOM 754 C CA . CYS A 1 98 ? 4.594 -17.206 -5.756 1.00 87.88 98 CYS A CA 1
ATOM 755 C C . CYS A 1 98 ? 5.902 -18.009 -5.778 1.00 87.88 98 CYS A C 1
ATOM 757 O O . CYS A 1 98 ? 5.905 -19.172 -6.184 1.00 87.88 98 CYS A O 1
ATOM 759 N N . LEU A 1 99 ? 6.994 -17.410 -5.293 1.00 83.38 99 LEU A N 1
ATOM 760 C CA . LEU A 1 99 ? 8.310 -18.057 -5.277 1.00 83.38 99 LEU A CA 1
ATOM 761 C C . LEU A 1 99 ? 8.391 -19.197 -4.246 1.00 83.38 99 LEU A C 1
ATOM 763 O O . LEU A 1 99 ? 8.950 -20.240 -4.559 1.00 83.38 99 LEU A O 1
ATOM 767 N N . ASP A 1 100 ? 7.734 -19.047 -3.088 1.00 82.25 100 ASP A N 1
ATOM 768 C CA . ASP A 1 100 ? 7.815 -19.997 -1.968 1.00 82.25 100 ASP A CA 1
ATOM 769 C C . ASP A 1 100 ? 6.443 -20.234 -1.316 1.00 82.25 100 ASP A C 1
ATOM 771 O O . ASP A 1 100 ? 6.190 -19.888 -0.159 1.00 82.25 100 ASP A O 1
ATOM 775 N N . LYS A 1 101 ? 5.494 -20.791 -2.079 1.00 83.62 101 LYS A N 1
ATOM 776 C CA . LYS A 1 101 ? 4.153 -21.061 -1.538 1.00 83.62 101 LYS A CA 1
ATOM 777 C C . LYS A 1 101 ? 4.200 -22.122 -0.420 1.00 83.62 101 LYS A C 1
ATOM 779 O O . LYS A 1 101 ? 4.920 -23.112 -0.568 1.00 83.62 101 LYS A O 1
ATOM 784 N N . PRO A 1 102 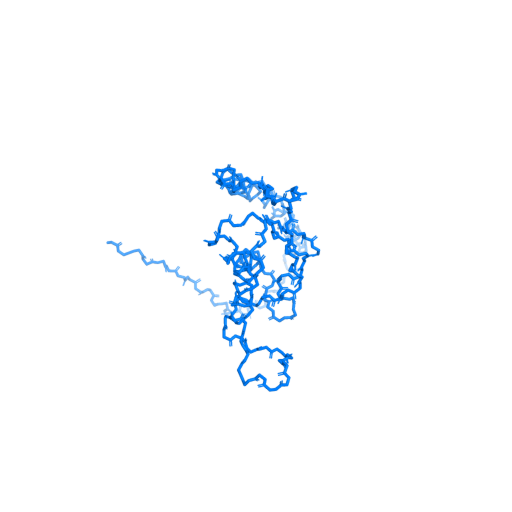? 3.380 -21.995 0.642 1.00 81.69 102 PRO A N 1
ATOM 785 C CA . PRO A 1 102 ? 3.277 -23.018 1.679 1.00 81.69 102 PRO A CA 1
ATOM 786 C C . PRO A 1 102 ? 2.949 -24.406 1.115 1.00 81.69 102 PRO A C 1
ATOM 788 O O . PRO A 1 102 ? 2.212 -24.543 0.128 1.00 81.69 102 PRO A O 1
ATOM 791 N N . GLU A 1 103 ? 3.456 -25.451 1.771 1.00 82.81 103 GLU A N 1
ATOM 792 C CA . GLU A 1 103 ? 3.116 -26.830 1.424 1.00 82.81 103 GLU A CA 1
ATOM 793 C C . GLU A 1 103 ? 1.595 -27.051 1.485 1.00 82.81 103 GLU A C 1
ATOM 795 O O . GLU A 1 103 ? 0.906 -26.590 2.394 1.00 82.81 103 GLU A O 1
ATOM 800 N N . GLY A 1 104 ? 1.050 -27.739 0.480 1.00 81.12 104 GLY A N 1
ATOM 801 C CA . GLY A 1 104 ? -0.388 -28.004 0.367 1.00 81.12 104 GLY A CA 1
ATOM 802 C C . GLY A 1 104 ? -1.213 -26.912 -0.325 1.00 81.12 104 GLY A C 1
ATOM 803 O O . GLY A 1 104 ? -2.342 -27.192 -0.733 1.00 81.12 104 GLY A O 1
ATOM 804 N N . LEU A 1 105 ? -0.669 -25.710 -0.556 1.00 81.50 105 LEU A N 1
ATOM 805 C CA . LEU A 1 105 ? -1.346 -24.703 -1.376 1.00 81.50 105 LEU A CA 1
ATOM 806 C C . LEU A 1 105 ? -1.222 -25.093 -2.858 1.00 81.50 105 LEU A C 1
ATOM 808 O O . LEU A 1 105 ? -0.110 -25.161 -3.373 1.00 81.50 105 LEU A O 1
ATOM 812 N N . LYS A 1 106 ? -2.326 -25.415 -3.545 1.00 82.25 106 LYS A N 1
ATOM 813 C CA . LYS A 1 106 ? -2.274 -25.901 -4.941 1.00 82.25 106 LYS A CA 1
ATOM 814 C C . LYS A 1 106 ? -1.822 -24.817 -5.917 1.00 82.25 106 LYS A C 1
ATOM 816 O O . LYS A 1 106 ? -0.891 -25.044 -6.680 1.00 82.25 106 LYS A O 1
ATOM 821 N N . GLU A 1 107 ? -2.456 -23.656 -5.840 1.00 88.31 107 GLU A N 1
ATOM 822 C CA . GLU A 1 107 ? -2.202 -22.504 -6.699 1.00 88.31 107 GLU A CA 1
ATOM 823 C C . GLU A 1 107 ? -1.876 -21.303 -5.817 1.00 88.31 107 GLU A C 1
ATOM 825 O O . GLU A 1 107 ? -2.498 -21.100 -4.774 1.00 88.31 107 GLU A O 1
ATOM 830 N N . CYS A 1 108 ? -0.858 -20.543 -6.206 1.00 89.3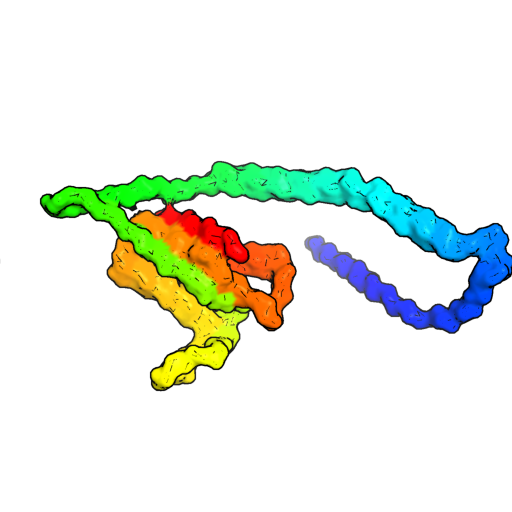8 108 CYS A N 1
ATOM 831 C CA . CYS A 1 108 ? -0.466 -19.323 -5.521 1.00 89.38 108 CYS A CA 1
ATOM 832 C C . CYS A 1 108 ? -0.012 -18.324 -6.569 1.00 89.38 108 CYS A C 1
ATOM 834 O O . CYS A 1 108 ? 1.002 -18.535 -7.234 1.00 89.38 108 CYS A O 1
ATOM 836 N N . HIS A 1 109 ? -0.767 -17.241 -6.678 1.00 94.06 109 HIS A N 1
ATOM 837 C CA . HIS A 1 109 ? -0.465 -16.116 -7.552 1.00 94.06 109 HIS A CA 1
ATOM 838 C C . HIS A 1 109 ? -0.465 -14.823 -6.743 1.00 94.06 109 HIS A C 1
ATOM 840 O O . HIS A 1 109 ? -1.159 -14.742 -5.730 1.00 94.06 109 HIS A O 1
ATOM 846 N N . GLU A 1 110 ? 0.234 -13.797 -7.220 1.00 93.50 110 GLU A N 1
ATOM 847 C CA . GLU A 1 110 ? 0.278 -12.460 -6.609 1.00 93.50 110 GLU A CA 1
ATOM 848 C C . GLU A 1 110 ? -1.118 -11.890 -6.282 1.00 93.50 110 GLU A C 1
ATOM 850 O O . GLU A 1 110 ? -1.289 -11.221 -5.262 1.00 93.50 110 GLU A O 1
ATOM 855 N N . SER A 1 111 ? -2.155 -12.208 -7.070 1.00 94.75 111 SER A N 1
ATOM 856 C CA . SER A 1 111 ? -3.544 -11.825 -6.762 1.00 94.75 111 SER A CA 1
ATOM 857 C C . SER A 1 111 ? -4.010 -12.269 -5.367 1.00 94.75 111 SER A C 1
ATOM 859 O O . SER A 1 111 ? -4.744 -11.537 -4.698 1.00 94.75 111 SER A O 1
ATOM 861 N N . HIS A 1 112 ? -3.532 -13.420 -4.885 1.00 92.88 112 HIS A N 1
ATOM 862 C CA . HIS A 1 112 ? -3.865 -13.955 -3.566 1.00 92.88 112 HIS A CA 1
ATOM 863 C C . HIS A 1 112 ? -3.314 -13.082 -2.434 1.00 92.88 112 HIS A C 1
ATOM 865 O O . HIS A 1 112 ? -3.889 -13.060 -1.349 1.00 92.88 112 HIS A O 1
ATOM 871 N N . MET A 1 113 ? -2.247 -12.311 -2.667 1.00 93.62 113 MET A N 1
ATOM 872 C CA . MET A 1 113 ? -1.757 -11.342 -1.685 1.00 93.62 113 MET A CA 1
ATOM 873 C C . MET A 1 113 ? -2.766 -10.206 -1.502 1.00 93.62 113 MET A C 1
ATOM 875 O O . MET A 1 113 ? -3.095 -9.840 -0.375 1.00 93.62 113 MET A O 1
ATOM 879 N N . SER A 1 114 ? -3.332 -9.680 -2.595 1.00 95.62 114 SER A N 1
ATOM 880 C CA . SER A 1 114 ? -4.412 -8.690 -2.514 1.00 95.62 114 SER A CA 1
ATOM 881 C C . SER A 1 114 ? -5.666 -9.265 -1.846 1.00 95.62 114 SER A C 1
ATOM 883 O O . SER A 1 114 ? -6.315 -8.573 -1.059 1.00 95.62 114 SER A O 1
ATOM 885 N N . GLU A 1 115 ? -6.002 -10.528 -2.113 1.00 95.19 115 GLU A N 1
ATOM 886 C CA . GLU A 1 115 ? -7.099 -11.227 -1.431 1.00 95.19 115 GLU A CA 1
ATOM 887 C C . GLU A 1 115 ? -6.827 -11.393 0.068 1.00 95.19 115 GLU A C 1
ATOM 889 O O . GLU A 1 115 ? -7.716 -11.126 0.878 1.00 95.19 115 GLU A O 1
ATOM 894 N N . MET A 1 116 ? -5.592 -11.736 0.450 1.00 94.06 116 MET A N 1
ATOM 895 C CA . MET A 1 116 ? -5.157 -11.833 1.844 1.00 94.06 116 MET A CA 1
ATOM 896 C C . MET A 1 116 ? -5.336 -10.499 2.574 1.00 94.06 116 MET A C 1
ATOM 898 O O . MET A 1 116 ? -5.917 -10.480 3.658 1.00 94.06 116 MET A O 1
ATOM 902 N N . ILE A 1 117 ? -4.918 -9.373 1.978 1.00 97.31 117 ILE A N 1
ATOM 903 C CA . ILE A 1 117 ? -5.143 -8.033 2.554 1.00 97.31 117 ILE A CA 1
ATOM 904 C C . ILE A 1 117 ? -6.639 -7.791 2.768 1.00 97.31 117 ILE A C 1
ATOM 906 O O . ILE A 1 117 ? -7.049 -7.338 3.839 1.00 97.31 117 ILE A O 1
ATOM 910 N N . GLY A 1 118 ? -7.463 -8.113 1.766 1.00 98.06 118 GLY A N 1
ATOM 911 C CA . GLY A 1 118 ? -8.917 -7.988 1.853 1.00 98.06 118 GLY A CA 1
ATOM 912 C C . GLY A 1 118 ? -9.494 -8.800 3.013 1.00 98.06 118 GLY A C 1
ATOM 913 O O . GLY A 1 118 ? -10.212 -8.250 3.848 1.00 98.06 118 GLY A O 1
ATOM 914 N N . LYS A 1 119 ? -9.106 -10.073 3.113 1.00 97.56 119 LYS A N 1
ATOM 915 C CA . LYS A 1 119 ? -9.546 -10.982 4.173 1.00 97.56 119 LYS A CA 1
ATOM 916 C C . LYS A 1 119 ? -9.109 -10.517 5.563 1.00 97.56 119 LYS A C 1
ATOM 918 O O . LYS A 1 119 ? -9.930 -10.502 6.475 1.00 97.56 119 LYS A O 1
ATOM 923 N N . MET A 1 120 ? -7.862 -10.070 5.724 1.00 97.81 120 MET A N 1
ATOM 924 C CA . MET A 1 120 ? -7.385 -9.504 6.991 1.00 97.81 120 MET A CA 1
ATOM 925 C C . MET A 1 120 ? -8.199 -8.271 7.397 1.00 97.81 120 MET A C 1
ATOM 927 O O . MET A 1 120 ? -8.545 -8.125 8.569 1.00 97.81 120 MET A O 1
ATOM 931 N N . CYS A 1 121 ? -8.549 -7.401 6.444 1.00 97.81 121 CYS A N 1
ATOM 932 C CA . CYS A 1 121 ? -9.403 -6.247 6.724 1.00 97.81 121 CYS A CA 1
ATOM 933 C C . CYS A 1 121 ? -10.809 -6.665 7.179 1.00 97.81 121 CYS A C 1
ATOM 935 O O . CYS A 1 121 ? -11.343 -6.067 8.114 1.00 97.81 121 CYS A O 1
ATOM 937 N N . ASP A 1 122 ? -11.398 -7.681 6.546 1.00 98.00 122 ASP A N 1
ATOM 938 C CA . ASP A 1 122 ? -12.757 -8.147 6.847 1.00 98.00 122 ASP A CA 1
ATOM 939 C C . ASP A 1 122 ? -12.842 -8.870 8.201 1.00 98.00 122 ASP A C 1
ATOM 941 O O . ASP A 1 122 ? -13.770 -8.625 8.981 1.00 98.00 122 ASP A O 1
ATOM 945 N N . ASP A 1 123 ? -11.847 -9.705 8.506 1.00 98.00 123 ASP A N 1
ATOM 946 C CA . ASP A 1 123 ? -11.790 -10.490 9.740 1.00 98.00 123 ASP A CA 1
ATOM 947 C C . ASP A 1 123 ? -11.423 -9.611 10.949 1.00 98.00 123 ASP A C 1
ATOM 949 O O . ASP A 1 123 ? -12.075 -9.665 11.996 1.00 98.00 123 ASP A O 1
ATOM 953 N N . LEU A 1 124 ? -10.389 -8.770 10.816 1.00 96.69 124 LEU A N 1
ATOM 954 C CA . LEU A 1 124 ? -9.849 -7.989 11.936 1.00 96.69 124 LEU A CA 1
ATOM 955 C C . LEU A 1 124 ? -10.583 -6.667 12.158 1.00 96.69 124 LEU A C 1
ATOM 957 O O . LEU A 1 124 ? -10.574 -6.159 13.287 1.00 96.69 124 LEU A O 1
ATOM 961 N N . LYS A 1 125 ? -11.188 -6.107 11.102 1.00 95.69 125 LYS A N 1
ATOM 962 C CA . LYS A 1 125 ? -11.843 -4.787 11.089 1.00 95.69 125 LYS A CA 1
ATOM 963 C C . LYS A 1 125 ? -10.952 -3.710 11.727 1.00 95.69 125 LYS A C 1
ATOM 965 O O . LYS A 1 125 ? -11.302 -3.188 12.791 1.00 95.69 125 LYS A O 1
ATOM 970 N N . PRO A 1 126 ? -9.758 -3.447 11.161 1.00 96.88 126 PRO A N 1
ATOM 971 C CA . PRO A 1 126 ? -8.832 -2.478 11.727 1.00 96.88 126 PRO A CA 1
ATOM 972 C C . PRO A 1 126 ? -9.373 -1.052 11.597 1.00 96.88 126 PRO A C 1
ATOM 974 O O . PRO A 1 126 ? -10.089 -0.722 10.653 1.00 96.88 126 PRO A O 1
ATOM 977 N N . ASP A 1 127 ? -8.984 -0.207 12.544 1.00 96.19 127 ASP A N 1
ATOM 978 C CA . ASP A 1 127 ? -9.282 1.226 12.545 1.00 96.19 127 ASP A CA 1
ATOM 979 C C . ASP A 1 127 ? -8.236 2.013 11.732 1.00 96.19 127 ASP A C 1
ATOM 981 O O . ASP A 1 127 ? -8.497 3.126 11.271 1.00 96.19 127 ASP A O 1
ATOM 985 N N . PHE A 1 128 ? -7.053 1.420 11.541 1.00 96.94 128 PHE A N 1
ATOM 986 C CA . PHE A 1 128 ? -5.945 1.973 10.773 1.00 96.94 128 PHE A CA 1
ATOM 987 C C . PHE A 1 128 ? -5.063 0.864 10.196 1.00 96.94 128 PHE A C 1
ATOM 989 O O . PHE A 1 128 ? -4.897 -0.186 10.823 1.00 96.94 128 PHE A O 1
ATOM 996 N N . VAL A 1 129 ? -4.472 1.098 9.026 1.00 97.31 129 VAL A N 1
ATOM 997 C CA . VAL A 1 129 ? -3.520 0.168 8.398 1.00 97.31 129 VAL A CA 1
ATOM 998 C C . VAL A 1 129 ? -2.175 0.857 8.175 1.00 97.31 129 VAL A C 1
ATOM 1000 O O . VAL A 1 129 ? -2.127 1.993 7.711 1.00 97.31 129 VAL A O 1
ATOM 1003 N N . VAL A 1 130 ? -1.076 0.170 8.481 1.00 97.00 130 VAL A N 1
ATOM 1004 C CA . VAL A 1 130 ? 0.284 0.663 8.230 1.00 97.00 130 VAL A CA 1
ATOM 1005 C C . VAL A 1 130 ? 1.028 -0.323 7.345 1.00 97.00 130 VAL A C 1
ATOM 1007 O O . VAL A 1 130 ? 1.258 -1.461 7.748 1.00 97.00 130 VAL A O 1
ATOM 1010 N N . PHE A 1 131 ? 1.437 0.130 6.163 1.00 97.38 131 PHE A N 1
ATOM 1011 C CA . PHE A 1 131 ? 2.358 -0.602 5.296 1.00 97.38 131 PHE A CA 1
ATOM 1012 C C . PHE A 1 131 ? 3.793 -0.228 5.676 1.00 97.38 131 PHE A C 1
ATOM 1014 O O . PHE A 1 131 ? 4.160 0.944 5.595 1.00 97.38 131 PHE A O 1
ATOM 1021 N N . THR A 1 132 ? 4.596 -1.179 6.150 1.00 95.50 132 THR A N 1
ATOM 1022 C CA . THR A 1 132 ? 5.865 -0.850 6.836 1.00 95.50 132 THR A CA 1
ATOM 1023 C C . THR A 1 132 ? 7.124 -0.895 5.982 1.00 95.50 132 THR A C 1
ATOM 1025 O O . THR A 1 132 ? 8.201 -0.731 6.538 1.00 95.50 132 THR A O 1
ATOM 1028 N N . GLY A 1 133 ? 7.005 -1.062 4.667 1.00 92.00 133 GLY A N 1
ATOM 1029 C CA . GLY A 1 133 ? 8.153 -1.107 3.755 1.00 92.00 133 GLY A CA 1
ATOM 1030 C C . GLY A 1 133 ? 8.052 -2.233 2.741 1.00 92.00 133 GLY A C 1
ATOM 1031 O O . GLY A 1 133 ? 7.082 -2.989 2.774 1.00 92.00 133 GLY A O 1
ATOM 1032 N N . ASP A 1 134 ? 9.006 -2.291 1.813 1.00 92.19 134 ASP A N 1
ATOM 1033 C CA . ASP A 1 134 ? 9.230 -3.417 0.893 1.00 92.19 134 ASP A CA 1
ATOM 1034 C C . ASP A 1 134 ? 7.977 -3.903 0.149 1.00 92.19 134 ASP A C 1
ATOM 1036 O O . ASP A 1 134 ? 7.718 -5.083 -0.071 1.00 92.19 134 ASP A O 1
ATOM 1040 N N . GLN A 1 135 ? 7.154 -2.944 -0.276 1.00 93.88 135 GLN A N 1
ATOM 1041 C CA . GLN A 1 135 ? 5.929 -3.238 -1.018 1.00 93.88 135 GLN A CA 1
ATOM 1042 C C . GLN A 1 135 ? 6.196 -3.533 -2.499 1.00 93.88 135 GLN A C 1
ATOM 1044 O O . GLN A 1 135 ? 5.351 -4.138 -3.152 1.00 93.88 135 GLN A O 1
ATOM 1049 N N . VAL A 1 136 ? 7.336 -3.091 -3.038 1.00 92.56 136 VAL A N 1
ATOM 1050 C CA . VAL A 1 136 ? 7.734 -3.271 -4.443 1.00 92.56 136 VAL A CA 1
ATOM 1051 C C . VAL A 1 136 ? 8.691 -4.460 -4.544 1.00 92.56 136 VAL A C 1
ATOM 1053 O O . VAL A 1 136 ? 9.632 -4.568 -3.763 1.00 92.56 136 VAL A O 1
ATOM 1056 N N . GLU A 1 137 ? 8.469 -5.354 -5.509 1.00 91.44 137 GLU A N 1
ATOM 1057 C CA . GLU A 1 137 ? 9.449 -6.392 -5.855 1.00 91.44 137 GLU A CA 1
ATOM 1058 C C . GLU A 1 137 ? 10.701 -5.741 -6.459 1.00 91.44 137 GLU A C 1
ATOM 1060 O O . GLU A 1 137 ? 10.605 -5.040 -7.469 1.00 91.44 137 GLU A O 1
ATOM 1065 N N . GLY A 1 138 ? 11.864 -5.977 -5.851 1.00 87.94 138 GLY A N 1
ATOM 1066 C CA . GLY A 1 138 ? 13.142 -5.354 -6.202 1.00 87.94 138 GLY A CA 1
ATOM 1067 C C . GLY A 1 138 ? 14.057 -6.192 -7.100 1.00 87.94 138 GLY A C 1
ATOM 1068 O O . GLY A 1 138 ? 14.967 -5.639 -7.714 1.00 87.94 138 GLY A O 1
ATOM 1069 N N . GLN A 1 139 ? 13.844 -7.506 -7.201 1.00 85.75 139 GLN A N 1
ATOM 1070 C CA . GLN A 1 139 ? 14.844 -8.424 -7.762 1.00 85.75 139 GLN A CA 1
ATOM 1071 C C . GLN A 1 139 ? 14.771 -8.572 -9.289 1.00 85.75 139 GLN A C 1
ATOM 1073 O O . GLN A 1 139 ? 15.802 -8.614 -9.959 1.00 85.75 139 GLN A O 1
ATOM 1078 N N . TRP A 1 140 ? 13.567 -8.644 -9.865 1.00 82.62 140 TRP A N 1
ATOM 1079 C CA . TRP A 1 140 ? 13.377 -8.982 -11.294 1.00 82.62 140 TRP A CA 1
ATOM 1080 C C . TRP A 1 140 ? 12.432 -8.038 -12.039 1.00 82.62 140 TRP A C 1
ATOM 1082 O O . TRP A 1 140 ? 12.197 -8.212 -13.236 1.00 82.62 140 TRP A O 1
ATOM 1092 N N . VAL A 1 141 ? 11.869 -7.048 -11.345 1.00 83.94 141 VAL A N 1
ATOM 1093 C CA . VAL A 1 141 ? 10.920 -6.091 -11.921 1.00 83.94 141 VAL A CA 1
ATOM 1094 C C . VAL A 1 141 ? 11.627 -4.759 -12.167 1.00 83.94 141 VAL A C 1
ATOM 1096 O O . VAL A 1 141 ? 12.357 -4.288 -11.292 1.00 83.94 141 VAL A O 1
ATOM 1099 N N . PRO A 1 142 ? 11.425 -4.114 -13.333 1.00 82.00 142 PRO A N 1
ATOM 1100 C CA . PRO A 1 142 ? 11.983 -2.793 -13.592 1.00 82.00 142 PRO A CA 1
ATOM 1101 C C . PRO A 1 142 ? 11.552 -1.755 -12.544 1.00 82.00 142 PRO A C 1
ATOM 1103 O O . PRO A 1 142 ? 10.366 -1.442 -12.408 1.00 82.00 142 PRO A O 1
ATOM 1106 N N . GLN A 1 143 ? 12.533 -1.163 -11.858 1.00 83.06 143 GLN A N 1
ATOM 1107 C CA . GLN A 1 143 ? 12.335 -0.119 -10.846 1.00 83.06 143 GLN A CA 1
ATOM 1108 C C . GLN A 1 143 ? 12.075 1.241 -11.502 1.00 83.06 143 GLN A C 1
ATOM 1110 O O . GLN A 1 143 ? 12.917 2.136 -11.527 1.00 83.06 143 GLN A O 1
ATOM 1115 N N . THR A 1 144 ? 10.894 1.380 -12.098 1.00 85.31 144 THR A N 1
ATOM 1116 C CA . THR A 1 144 ? 10.437 2.640 -12.691 1.00 85.31 144 THR A CA 1
ATOM 1117 C C . THR A 1 144 ? 9.480 3.354 -11.745 1.00 85.31 144 THR A C 1
ATOM 1119 O O . THR A 1 144 ? 8.712 2.711 -11.030 1.00 85.31 144 THR A O 1
ATOM 1122 N N . TRP A 1 145 ? 9.447 4.688 -11.799 1.00 82.00 145 TRP A N 1
ATOM 1123 C CA . TRP A 1 145 ? 8.488 5.493 -11.031 1.00 82.00 145 TRP A CA 1
ATOM 1124 C C . TRP A 1 145 ? 7.030 5.059 -11.271 1.00 82.00 145 TRP A C 1
ATOM 1126 O O . TRP A 1 145 ? 6.216 5.064 -10.349 1.00 82.00 145 TRP A O 1
ATOM 1136 N N . GLY A 1 146 ? 6.703 4.646 -12.503 1.00 82.50 146 GLY A N 1
ATOM 1137 C CA . GLY A 1 146 ? 5.373 4.162 -12.868 1.00 82.50 146 GLY A CA 1
ATOM 1138 C C . GLY A 1 146 ? 5.046 2.817 -12.223 1.00 82.50 146 GLY A C 1
ATOM 1139 O O . GLY A 1 146 ? 3.915 2.608 -11.790 1.00 82.50 146 GLY A O 1
ATOM 1140 N N . ASN A 1 147 ? 6.040 1.931 -12.098 1.00 85.44 147 ASN A N 1
ATOM 1141 C CA . ASN A 1 147 ? 5.889 0.675 -11.371 1.00 85.44 147 ASN A CA 1
ATOM 1142 C C . ASN A 1 147 ? 5.641 0.930 -9.879 1.00 85.44 147 ASN A C 1
ATOM 1144 O O . ASN A 1 147 ? 4.680 0.400 -9.332 1.00 85.44 147 ASN A O 1
ATOM 1148 N N . SER A 1 148 ? 6.428 1.807 -9.246 1.00 88.12 148 SER A N 1
ATOM 1149 C CA . SER A 1 148 ? 6.233 2.172 -7.836 1.00 88.12 148 SER A CA 1
ATOM 1150 C C . SER A 1 148 ? 4.843 2.763 -7.586 1.00 88.12 148 SER A C 1
ATOM 1152 O O . SER A 1 148 ? 4.171 2.371 -6.635 1.00 88.12 148 SER A O 1
ATOM 1154 N N . TYR A 1 149 ? 4.372 3.655 -8.466 1.00 87.69 149 TYR A N 1
ATOM 1155 C CA . TYR A 1 149 ? 3.029 4.231 -8.369 1.00 87.69 149 TYR A CA 1
ATOM 1156 C C . TYR A 1 149 ? 1.936 3.159 -8.485 1.00 87.69 149 TYR A C 1
ATOM 1158 O O . TYR A 1 149 ? 1.052 3.076 -7.635 1.00 87.69 149 TYR A O 1
ATOM 1166 N N . LYS A 1 150 ? 2.046 2.274 -9.484 1.00 90.38 150 LYS A N 1
ATOM 1167 C CA . LYS A 1 150 ? 1.110 1.158 -9.674 1.00 90.38 150 LYS A CA 1
ATOM 1168 C C . LYS A 1 150 ? 1.101 0.200 -8.476 1.00 90.38 150 LYS A C 1
ATOM 1170 O O . LYS A 1 150 ? 0.034 -0.275 -8.088 1.00 90.38 150 LYS A O 1
ATOM 1175 N N . THR A 1 151 ? 2.256 -0.054 -7.864 1.00 93.50 151 THR A N 1
ATOM 1176 C CA . THR A 1 151 ? 2.351 -0.879 -6.654 1.00 93.50 151 THR A CA 1
ATOM 1177 C C . THR A 1 151 ? 1.596 -0.243 -5.490 1.00 93.50 151 THR A C 1
ATOM 1179 O O . THR A 1 151 ? 0.842 -0.942 -4.814 1.00 93.50 151 THR A O 1
ATOM 1182 N N . ILE A 1 152 ? 1.736 1.075 -5.292 1.00 93.44 152 ILE A N 1
ATOM 1183 C CA . ILE A 1 152 ? 1.003 1.822 -4.257 1.00 93.44 152 ILE A CA 1
ATOM 1184 C C . ILE A 1 152 ? -0.505 1.675 -4.445 1.00 93.44 152 ILE A C 1
ATOM 1186 O O . ILE A 1 152 ? -1.216 1.341 -3.493 1.00 93.44 152 ILE A O 1
ATOM 1190 N N . ASP A 1 153 ? -0.997 1.859 -5.668 1.00 93.81 153 ASP A N 1
ATOM 1191 C CA . ASP A 1 153 ? -2.416 1.667 -5.978 1.00 93.81 153 ASP A CA 1
ATOM 1192 C C . ASP A 1 153 ? -2.864 0.220 -5.719 1.00 93.81 153 ASP A C 1
ATOM 1194 O O . ASP A 1 153 ? -3.948 -0.010 -5.179 1.00 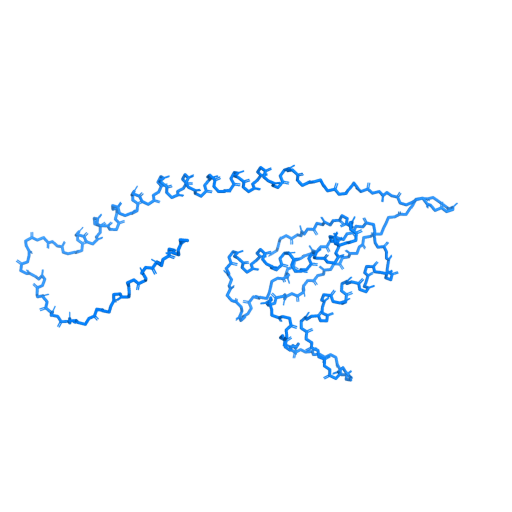93.81 153 ASP A O 1
ATOM 1198 N N . THR A 1 154 ? -2.014 -0.757 -6.044 1.00 95.38 154 THR A N 1
ATOM 1199 C CA . THR A 1 154 ? -2.319 -2.189 -5.923 1.00 95.38 154 THR A CA 1
ATOM 1200 C C . THR A 1 154 ? -2.465 -2.630 -4.467 1.00 95.38 154 THR A C 1
ATOM 1202 O O . THR A 1 154 ? -3.517 -3.161 -4.097 1.00 95.38 154 THR A O 1
ATOM 1205 N N . TYR A 1 155 ? -1.465 -2.390 -3.609 1.00 95.62 155 TYR A N 1
ATOM 1206 C CA . TYR A 1 155 ? -1.546 -2.841 -2.212 1.00 95.62 155 TYR A CA 1
ATOM 1207 C C . TYR A 1 155 ? -2.577 -2.035 -1.407 1.00 95.62 155 TYR A C 1
ATOM 1209 O O . TYR A 1 155 ? -3.215 -2.570 -0.496 1.00 95.62 155 TYR A O 1
ATOM 1217 N N . SER A 1 156 ? -2.788 -0.756 -1.748 1.00 95.38 156 SER A N 1
ATOM 1218 C CA . SER A 1 156 ? -3.734 0.103 -1.027 1.00 95.38 156 SER A CA 1
ATOM 1219 C C . SER A 1 156 ? -5.188 -0.079 -1.478 1.00 95.38 156 SER A C 1
ATOM 1221 O O . SER A 1 156 ? -6.111 0.374 -0.795 1.00 95.38 156 SER A O 1
ATOM 1223 N N . ALA A 1 157 ? -5.443 -0.787 -2.583 1.00 96.00 157 ALA A N 1
ATOM 1224 C CA . ALA A 1 157 ? -6.780 -0.946 -3.155 1.00 96.00 157 ALA A CA 1
ATOM 1225 C C . ALA A 1 157 ? -7.818 -1.469 -2.146 1.00 96.00 157 ALA A C 1
ATOM 1227 O O . ALA A 1 157 ? -8.934 -0.947 -2.064 1.00 96.00 157 ALA A O 1
ATOM 1228 N N . GLN A 1 158 ? -7.463 -2.479 -1.346 1.00 97.31 158 GLN A N 1
ATOM 1229 C CA . GLN A 1 158 ? -8.399 -3.113 -0.409 1.00 97.31 158 GLN A CA 1
ATOM 1230 C C . GLN A 1 158 ? -8.759 -2.217 0.778 1.00 97.31 158 GLN A C 1
ATOM 1232 O O . GLN A 1 158 ? -9.910 -2.243 1.229 1.00 97.31 158 GLN A O 1
ATOM 1237 N N . VAL A 1 159 ? -7.808 -1.414 1.260 1.00 95.94 159 VAL A N 1
ATOM 1238 C CA . VAL A 1 159 ? -8.041 -0.458 2.351 1.00 95.94 159 VAL A CA 1
ATOM 1239 C C . VAL A 1 159 ? -8.804 0.766 1.847 1.00 95.94 159 VAL A C 1
ATOM 1241 O O . VAL A 1 159 ? -9.769 1.187 2.488 1.00 95.94 159 VAL A O 1
ATOM 1244 N N . ASN A 1 160 ? -8.488 1.244 0.637 1.00 94.38 160 ASN A N 1
ATOM 1245 C CA . ASN A 1 160 ? -9.206 2.330 -0.033 1.00 94.38 160 ASN A CA 1
ATOM 1246 C C . ASN A 1 160 ? -10.674 1.958 -0.282 1.00 94.38 160 ASN A C 1
ATOM 1248 O O . ASN A 1 160 ? -11.570 2.722 0.071 1.00 94.38 160 ASN A O 1
ATOM 1252 N N . LYS A 1 161 ? -10.941 0.749 -0.799 1.00 95.50 161 LYS A N 1
ATOM 1253 C CA . LYS A 1 161 ? -12.306 0.237 -1.028 1.00 95.50 161 LYS A CA 1
ATOM 1254 C C . LYS A 1 161 ? -13.161 0.231 0.246 1.00 95.50 161 LYS A C 1
ATOM 1256 O O . LYS A 1 161 ? -14.375 0.406 0.172 1.00 95.50 161 LYS A O 1
ATOM 1261 N N . ARG A 1 162 ? -12.537 0.026 1.408 1.00 94.69 162 ARG A N 1
ATOM 1262 C CA . ARG A 1 162 ? -13.198 -0.023 2.722 1.00 94.69 162 ARG A CA 1
ATOM 1263 C C . ARG A 1 162 ? -13.205 1.324 3.447 1.00 94.69 162 ARG A C 1
ATOM 1265 O O . ARG A 1 162 ? -13.740 1.402 4.547 1.00 94.69 162 ARG A O 1
ATOM 1272 N N . ASN A 1 163 ? -12.647 2.376 2.843 1.00 93.38 163 ASN A N 1
ATOM 1273 C CA . ASN A 1 163 ? -12.431 3.680 3.478 1.00 93.38 163 ASN A CA 1
ATOM 1274 C C . ASN A 1 163 ? -11.651 3.581 4.804 1.00 93.38 163 ASN A C 1
ATOM 1276 O O . ASN A 1 163 ? -11.895 4.358 5.729 1.00 93.38 163 ASN A O 1
ATOM 1280 N N . ILE A 1 164 ? -10.725 2.621 4.905 1.00 94.81 164 ILE A N 1
ATOM 1281 C CA . ILE A 1 164 ? -9.848 2.472 6.068 1.00 94.81 164 ILE A CA 1
ATOM 1282 C C . ILE A 1 164 ? -8.675 3.445 5.885 1.00 94.81 164 ILE A C 1
ATOM 1284 O O . ILE A 1 164 ? -7.987 3.365 4.862 1.00 94.81 164 ILE A O 1
ATOM 1288 N N . PRO A 1 165 ? -8.427 4.373 6.827 1.00 95.38 165 PRO A N 1
ATOM 1289 C CA . PRO A 1 165 ? -7.264 5.245 6.752 1.00 95.38 165 PRO A CA 1
ATOM 1290 C C . PRO A 1 165 ? -5.979 4.417 6.857 1.00 95.38 165 PRO A C 1
ATOM 1292 O O . PRO A 1 165 ? -5.906 3.461 7.633 1.00 95.38 165 PRO A O 1
ATOM 1295 N N . TRP A 1 166 ? -4.958 4.791 6.090 1.00 95.06 166 TRP A N 1
ATOM 1296 C CA . TRP A 1 166 ? -3.691 4.073 6.076 1.00 95.06 166 TRP A CA 1
ATOM 1297 C C . TRP A 1 166 ? -2.495 5.003 5.881 1.00 95.06 166 TRP A C 1
ATOM 1299 O O . TRP A 1 166 ? -2.637 6.129 5.395 1.00 95.06 166 TRP A O 1
ATOM 1309 N N . SER A 1 167 ? -1.316 4.519 6.258 1.00 94.62 167 SER A N 1
ATOM 1310 C CA . SER A 1 167 ? -0.029 5.148 5.954 1.00 94.62 167 SER A CA 1
ATOM 1311 C C . SER A 1 167 ? 0.963 4.124 5.418 1.00 94.62 167 SER A C 1
ATOM 1313 O O . SER A 1 167 ? 0.801 2.922 5.635 1.00 94.62 167 SER A O 1
ATOM 1315 N N . MET A 1 168 ? 2.003 4.607 4.743 1.00 93.06 168 MET A N 1
ATOM 1316 C CA . MET A 1 168 ? 3.177 3.801 4.427 1.00 93.06 168 MET A CA 1
ATOM 1317 C C . MET A 1 168 ? 4.427 4.402 5.059 1.00 93.06 168 MET A C 1
ATOM 1319 O O . MET A 1 168 ? 4.515 5.621 5.225 1.00 93.06 168 MET A O 1
ATOM 1323 N N . VAL A 1 169 ? 5.387 3.541 5.362 1.00 91.38 169 VAL A N 1
ATOM 1324 C CA . VAL A 1 169 ? 6.766 3.911 5.673 1.00 91.38 169 VAL A CA 1
ATOM 1325 C C . VAL A 1 169 ? 7.614 3.568 4.451 1.00 91.38 169 VAL A C 1
ATOM 1327 O O . VAL A 1 169 ? 7.494 2.471 3.910 1.00 91.38 169 VAL A O 1
ATOM 1330 N N . PHE A 1 170 ? 8.423 4.523 3.995 1.00 81.38 170 PHE A N 1
ATOM 1331 C CA . PHE A 1 170 ? 9.406 4.294 2.937 1.00 81.38 170 PHE A CA 1
ATOM 1332 C C . PHE A 1 170 ? 10.688 3.765 3.579 1.00 81.38 170 PHE A C 1
ATOM 1334 O O . PHE A 1 170 ? 11.173 4.376 4.535 1.00 81.38 170 PHE A O 1
ATOM 1341 N N . VAL A 1 171 ? 11.200 2.649 3.065 1.00 60.25 171 VAL A N 1
ATOM 1342 C CA . VAL A 1 171 ? 12.430 1.984 3.514 1.00 60.25 171 VAL A CA 1
ATOM 1343 C C . VAL A 1 171 ? 13.282 1.666 2.295 1.00 60.25 171 VAL A C 1
ATOM 1345 O O . VAL A 1 171 ? 12.672 1.479 1.215 1.00 60.25 171 VAL A O 1
#

pLDDT: mean 79.04, std 20.08, range [30.89, 98.06]

Secondary structure (DSSP, 8-state):
--------------------TTSSS-HHHHHHHHHHHHHHHTTTHHHHHHHHHHHHHHHHHHT--PPPP-PEEETTEEE--EEEE----B-S-TTPBPSSPPTT-S--BTHHHHHHHHHHHHHH--SEEEE-S--B--SSS---HHHHHHHHHHHHHHHHHTT--EEE---

Radius of gyration: 25.92 Å; chains: 1; bounding box: 61×53×72 Å

Foldseek 3Di:
DDDDDDPDDDDDDDPPPDPPVPDPDDVVVVVVVVVVVCVVVCPPPVVVVVVVVVVVVVVVVVPDDADDQDWDADPVGTDAFEAEAEALADLLPQQDFDPDDDPPPPGHGSVVVLVVLLVCCVVVVHSEYEYEENLHNDDPHDPDPVSVVSSCCRNCVNCVVVSRHYYYDYD

Sequence (171 aa):
MRVIVPVVALTVHAAAAFDLSILPFDINDVVNWLAGAFHKLELPVINNYIDGKVKAALVETAKIKRAPLKVRQTATGSAFRILQIPDLHFSNNPNKDCLDKPEGLKECHESHMSEMIGKMCDDLKPDFVVFTGDQVEGQWVPQTWGNSYKTIDTYSAQVNKRNIPWSMVFV